Protein AF-A0A538E406-F1 (afdb_monomer)

Secondary structure (DSSP, 8-state):
--HHHHHHHHHHHHHHHHHHHHHHHHHHHHHTS-HHHHHHHHHHHHHHHH-TTS-HHHHHHHHHHHHTT-HHHHHHHHTSHHHHHHHHHHH-

Sequence (92 aa):
MSFLEAWRRRESVRQAAEWGEERTAARRAVEDVPSAVRSDVARVIETLLDGPDADVQSALDELWRLLEPYPELSERFFRLRVVDDAVEFLKS

Foldseek 3Di:
DDPVVVVVVVVVVVVVVVLVVLVVLLLVLLVPDDPVCSVVSVVLSVQLSVPDVHPLVVSLVSNCVSCVVPVVSVVVNCPRPSSVNSVVVVVD

Structure (mmCIF, N/CA/C/O backbone):
data_AF-A0A538E406-F1
#
_entry.id   AF-A0A538E406-F1
#
loop_
_atom_site.group_PDB
_atom_site.id
_atom_site.type_symbol
_atom_site.label_atom_id
_atom_site.label_alt_id
_atom_site.label_comp_id
_atom_site.label_asym_id
_atom_site.label_entity_id
_atom_site.label_seq_id
_atom_site.pdbx_PDB_ins_code
_atom_site.Cartn_x
_atom_site.Cartn_y
_atom_site.Cartn_z
_atom_site.occupancy
_atom_site.B_iso_or_equiv
_atom_site.auth_seq_id
_atom_site.auth_comp_id
_atom_site.auth_asym_id
_atom_site.auth_atom_id
_atom_site.pdbx_PDB_model_num
ATOM 1 N N . MET A 1 1 ? 29.199 -7.991 -28.984 1.00 60.25 1 MET A N 1
ATOM 2 C CA . MET A 1 1 ? 28.495 -7.238 -27.926 1.00 60.25 1 MET A CA 1
ATOM 3 C C . MET A 1 1 ? 29.306 -6.002 -27.613 1.00 60.25 1 MET A C 1
ATOM 5 O O . MET A 1 1 ? 30.470 -6.129 -27.252 1.00 60.25 1 MET A O 1
ATOM 9 N N . SER A 1 2 ? 28.723 -4.829 -27.826 1.00 83.06 2 SER A N 1
ATOM 10 C CA . SER A 1 2 ? 29.338 -3.544 -27.500 1.00 83.06 2 SER A CA 1
ATOM 11 C C . SER A 1 2 ? 29.272 -3.266 -25.993 1.00 83.06 2 SER A C 1
ATOM 13 O O . SER A 1 2 ? 28.407 -3.781 -25.281 1.00 83.06 2 SER A O 1
ATOM 15 N N . PHE A 1 3 ? 30.178 -2.419 -25.502 1.00 75.94 3 PHE A N 1
ATOM 16 C CA . PHE A 1 3 ? 30.206 -1.971 -24.105 1.00 75.94 3 PHE A CA 1
ATOM 17 C C . PHE A 1 3 ? 28.864 -1.358 -23.656 1.00 75.94 3 PHE A C 1
ATOM 19 O O . PHE A 1 3 ? 28.391 -1.643 -22.559 1.00 75.94 3 PHE A O 1
ATOM 26 N N . LEU A 1 4 ? 28.203 -0.592 -24.534 1.00 74.50 4 LEU A N 1
ATOM 27 C CA . LEU A 1 4 ? 26.915 0.054 -24.251 1.00 74.50 4 LEU A CA 1
ATOM 28 C C . LEU A 1 4 ? 25.750 -0.939 -24.117 1.00 74.50 4 LEU A C 1
ATOM 30 O O . LEU A 1 4 ? 24.842 -0.702 -23.322 1.00 74.50 4 LEU A O 1
ATOM 34 N N . GLU A 1 5 ? 25.759 -2.043 -24.869 1.00 74.44 5 GLU A N 1
ATOM 35 C CA . GLU A 1 5 ? 24.756 -3.114 -24.742 1.00 74.44 5 GLU A CA 1
ATOM 36 C C . GLU A 1 5 ? 24.952 -3.910 -23.448 1.00 74.44 5 GLU A C 1
ATOM 38 O O . GLU A 1 5 ? 23.986 -4.208 -22.747 1.00 74.44 5 GLU A O 1
ATOM 43 N N . ALA A 1 6 ? 26.205 -4.215 -23.094 1.00 74.44 6 ALA A N 1
ATOM 44 C CA . ALA A 1 6 ? 26.531 -4.901 -21.846 1.00 74.44 6 ALA A CA 1
ATOM 45 C C . ALA A 1 6 ? 26.189 -4.047 -20.611 1.00 74.44 6 ALA A C 1
ATOM 47 O O . ALA A 1 6 ? 25.678 -4.576 -19.622 1.00 74.44 6 ALA A O 1
ATOM 48 N N . TRP A 1 7 ? 26.427 -2.733 -20.683 1.00 71.81 7 TRP A N 1
ATOM 49 C CA . TRP A 1 7 ? 26.072 -1.780 -19.631 1.00 71.81 7 TRP A CA 1
ATOM 50 C C . TRP A 1 7 ? 24.551 -1.645 -19.471 1.00 71.81 7 TRP A C 1
ATOM 52 O O . TRP A 1 7 ? 24.048 -1.856 -18.371 1.00 71.81 7 TRP A O 1
ATOM 62 N N . ARG A 1 8 ? 23.797 -1.430 -20.563 1.00 67.88 8 ARG A N 1
ATOM 63 C CA . ARG A 1 8 ? 22.319 -1.374 -20.518 1.00 67.88 8 ARG A CA 1
ATOM 64 C C . ARG A 1 8 ? 21.694 -2.659 -19.982 1.00 67.88 8 ARG A C 1
ATOM 66 O O . ARG A 1 8 ? 20.749 -2.605 -19.203 1.00 67.88 8 ARG A O 1
ATOM 73 N N . ARG A 1 9 ? 22.234 -3.820 -20.363 1.00 71.81 9 ARG A N 1
ATOM 74 C CA . ARG A 1 9 ? 21.764 -5.113 -19.852 1.00 71.81 9 ARG A CA 1
ATOM 75 C C . ARG A 1 9 ? 22.017 -5.261 -18.352 1.00 71.81 9 ARG A C 1
ATOM 77 O O . ARG A 1 9 ? 21.141 -5.749 -17.649 1.00 71.81 9 ARG A O 1
ATOM 84 N N . ARG A 1 10 ? 23.190 -4.851 -17.857 1.00 61.12 10 ARG A N 1
ATOM 85 C CA . ARG A 1 10 ? 23.491 -4.861 -16.415 1.00 61.12 10 ARG A CA 1
ATOM 86 C C . ARG A 1 10 ? 22.581 -3.919 -15.636 1.00 61.12 10 ARG A C 1
ATOM 88 O O . ARG A 1 10 ? 22.086 -4.318 -14.591 1.00 61.12 10 ARG A O 1
ATOM 95 N N . GLU A 1 11 ? 22.341 -2.724 -16.163 1.00 65.69 11 GLU A N 1
ATOM 96 C CA . GLU A 1 11 ? 21.465 -1.740 -15.530 1.00 65.69 11 GLU A CA 1
ATOM 97 C C . GLU A 1 11 ? 20.019 -2.246 -15.446 1.00 65.69 11 GLU A C 1
ATOM 99 O O . GLU A 1 11 ? 19.417 -2.216 -14.381 1.00 65.69 11 GLU A O 1
ATOM 104 N N . SER A 1 12 ? 19.496 -2.827 -16.530 1.00 61.56 12 SER A N 1
ATOM 105 C CA . SER A 1 12 ? 18.159 -3.433 -16.546 1.00 61.56 12 SER A CA 1
ATOM 106 C C . SER A 1 12 ? 18.028 -4.609 -15.570 1.00 61.56 12 SER A C 1
ATOM 108 O O . SER A 1 12 ? 17.016 -4.724 -14.885 1.00 61.56 12 SER A O 1
ATOM 110 N N . VAL A 1 13 ? 19.054 -5.461 -15.458 1.00 70.00 13 VAL A N 1
ATOM 111 C CA . VAL A 1 13 ? 19.071 -6.558 -14.474 1.00 70.00 13 VAL A CA 1
ATOM 112 C C . VAL A 1 13 ? 19.109 -6.016 -13.046 1.00 70.00 13 VAL A C 1
ATOM 114 O O . VAL A 1 13 ? 18.425 -6.559 -12.183 1.00 70.00 13 VAL A O 1
ATOM 117 N N . ARG A 1 14 ? 19.874 -4.948 -12.794 1.00 62.12 14 ARG A N 1
ATOM 118 C CA . ARG A 1 14 ? 19.937 -4.305 -11.479 1.00 62.12 14 ARG A CA 1
ATOM 119 C C . ARG A 1 14 ? 18.588 -3.703 -11.094 1.00 62.12 14 ARG A C 1
ATOM 121 O O . ARG A 1 14 ? 18.097 -4.009 -10.019 1.00 62.12 14 ARG A O 1
ATOM 128 N N . GLN A 1 15 ? 17.961 -2.942 -11.988 1.00 66.50 15 GLN A N 1
ATOM 129 C CA . GLN A 1 15 ? 16.638 -2.363 -11.741 1.00 66.50 15 GLN A CA 1
ATOM 130 C C . GLN A 1 15 ? 15.574 -3.441 -11.512 1.00 66.50 15 GLN A C 1
ATOM 132 O O . GLN A 1 15 ? 14.765 -3.322 -10.600 1.00 66.50 15 GLN A O 1
ATOM 137 N N . ALA A 1 16 ? 15.603 -4.536 -12.278 1.00 67.69 16 ALA A N 1
ATOM 138 C CA . ALA A 1 16 ? 14.692 -5.657 -12.059 1.00 67.69 16 ALA A CA 1
ATOM 139 C C . ALA A 1 16 ? 14.926 -6.360 -10.707 1.00 67.69 16 ALA A C 1
ATOM 141 O O . ALA A 1 16 ? 13.969 -6.812 -10.081 1.00 67.69 16 ALA A O 1
ATOM 142 N N . ALA A 1 17 ? 16.181 -6.460 -10.256 1.00 70.44 17 ALA A N 1
ATOM 143 C CA . ALA A 1 17 ? 16.520 -7.020 -8.950 1.00 70.44 17 ALA A CA 1
ATOM 144 C C . ALA A 1 17 ? 16.066 -6.102 -7.804 1.00 70.44 17 ALA A C 1
ATOM 146 O O . ALA A 1 17 ? 15.405 -6.578 -6.885 1.00 70.44 17 ALA A O 1
ATOM 147 N N . GLU A 1 18 ? 16.340 -4.799 -7.901 1.00 74.38 18 GLU A N 1
ATOM 148 C CA . GLU A 1 18 ? 15.884 -3.783 -6.940 1.00 74.38 18 GLU A CA 1
ATOM 149 C C . GLU A 1 18 ? 14.351 -3.783 -6.827 1.00 74.38 18 GLU A C 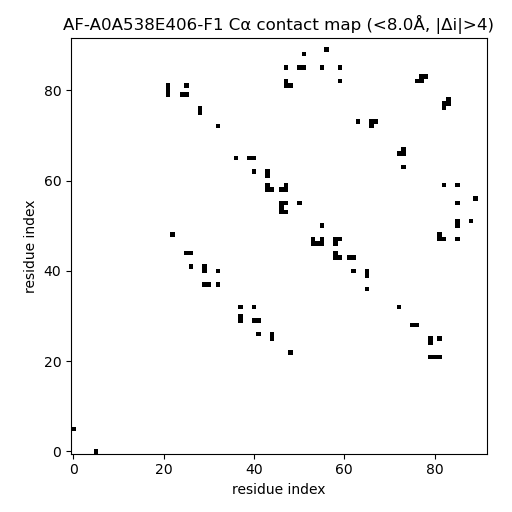1
ATOM 151 O O . GLU A 1 18 ? 13.804 -3.832 -5.726 1.00 74.38 18 GLU A O 1
ATOM 156 N N . TRP A 1 19 ? 13.654 -3.862 -7.962 1.00 74.38 19 TRP A N 1
ATOM 157 C CA . TRP A 1 19 ? 12.197 -3.987 -8.008 1.00 74.38 19 TRP A CA 1
ATOM 158 C C . TRP A 1 19 ? 11.680 -5.293 -7.377 1.00 74.38 19 TRP A C 1
ATOM 160 O O . TRP A 1 19 ? 10.629 -5.331 -6.735 1.00 74.38 19 TRP A O 1
ATOM 170 N N . GLY A 1 20 ? 12.421 -6.394 -7.532 1.00 80.38 20 GLY A N 1
ATOM 171 C CA . GLY A 1 20 ? 12.101 -7.675 -6.901 1.00 80.38 20 GLY A CA 1
ATOM 172 C C . GLY A 1 20 ? 12.258 -7.652 -5.376 1.00 80.38 20 GLY A C 1
ATOM 173 O O . GLY A 1 20 ? 11.420 -8.206 -4.654 1.00 80.38 20 GLY A O 1
ATOM 174 N N . GLU A 1 21 ? 13.306 -6.999 -4.875 1.00 83.62 21 GLU A N 1
ATOM 175 C CA . GLU A 1 21 ? 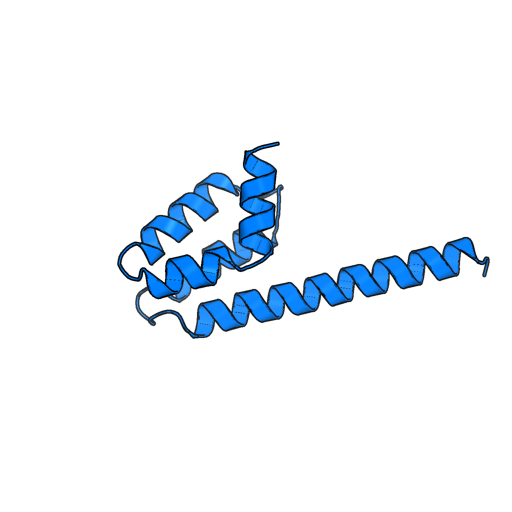13.537 -6.805 -3.440 1.00 83.62 21 GLU A CA 1
ATOM 176 C C . GLU A 1 21 ? 12.439 -5.942 -2.814 1.00 83.62 21 GLU A C 1
ATOM 178 O O . GLU A 1 21 ? 11.898 -6.292 -1.763 1.00 83.62 21 GLU A O 1
ATOM 183 N N . GLU A 1 22 ? 12.037 -4.878 -3.503 1.00 81.88 22 GLU A N 1
ATOM 184 C CA . GLU A 1 22 ? 10.956 -3.993 -3.082 1.00 81.88 22 GLU A CA 1
ATOM 185 C C . GLU A 1 22 ? 9.604 -4.709 -3.002 1.00 81.88 22 GLU A C 1
ATOM 187 O O . GLU A 1 22 ? 8.940 -4.670 -1.961 1.00 81.88 22 GLU A O 1
ATOM 192 N N . ARG A 1 23 ? 9.228 -5.460 -4.047 1.00 85.19 23 ARG A N 1
ATOM 193 C CA . ARG A 1 23 ? 8.021 -6.305 -4.025 1.00 85.19 23 ARG A CA 1
ATOM 194 C C . ARG A 1 23 ? 8.032 -7.282 -2.856 1.00 85.19 23 ARG A C 1
ATOM 196 O O . ARG A 1 23 ? 7.002 -7.517 -2.224 1.00 85.19 23 ARG A O 1
ATOM 203 N N . THR A 1 24 ? 9.196 -7.848 -2.550 1.00 88.00 24 THR A N 1
ATOM 204 C CA . THR A 1 24 ? 9.357 -8.767 -1.418 1.00 88.00 24 THR A CA 1
ATOM 205 C C . THR A 1 24 ? 9.181 -8.042 -0.083 1.00 88.00 24 THR A C 1
ATOM 207 O O . THR A 1 24 ? 8.502 -8.559 0.805 1.00 88.00 24 THR A O 1
ATOM 210 N N . ALA A 1 25 ? 9.751 -6.845 0.071 1.00 88.00 25 ALA A N 1
ATOM 211 C CA . ALA A 1 25 ? 9.617 -6.035 1.279 1.00 88.00 25 ALA A CA 1
ATOM 212 C C . ALA A 1 25 ? 8.164 -5.604 1.526 1.00 88.00 25 ALA A C 1
ATOM 214 O O . ALA A 1 25 ? 7.667 -5.750 2.645 1.00 88.00 25 ALA A O 1
ATOM 215 N N . ALA A 1 26 ? 7.464 -5.157 0.481 1.00 88.06 26 ALA A N 1
ATOM 216 C CA . ALA A 1 26 ? 6.060 -4.769 0.561 1.00 88.06 26 ALA A CA 1
ATOM 217 C C . ALA A 1 26 ? 5.166 -5.960 0.949 1.00 88.06 26 ALA A C 1
ATOM 219 O O . ALA A 1 26 ? 4.355 -5.858 1.867 1.00 88.06 26 ALA A O 1
ATOM 220 N N . ARG A 1 27 ? 5.382 -7.135 0.344 1.00 88.56 27 ARG A N 1
ATOM 221 C CA . ARG A 1 27 ? 4.649 -8.364 0.699 1.00 88.56 27 ARG A CA 1
ATOM 222 C C . ARG A 1 27 ? 4.899 -8.810 2.138 1.00 88.56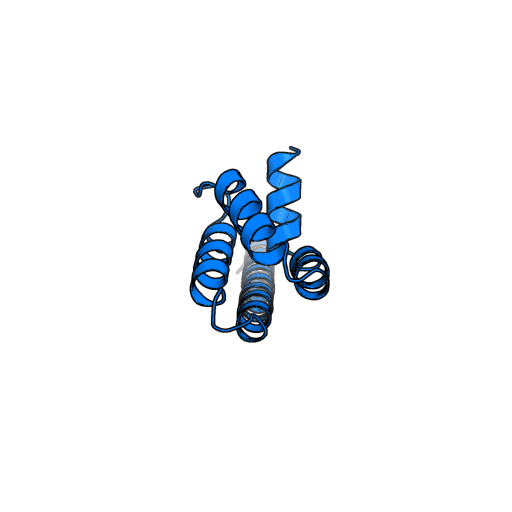 27 ARG A C 1
ATOM 224 O O . ARG A 1 27 ? 3.954 -9.163 2.833 1.00 88.56 27 ARG A O 1
ATOM 231 N N . ARG A 1 28 ? 6.139 -8.725 2.625 1.00 90.44 28 ARG A N 1
ATOM 232 C CA . ARG A 1 28 ? 6.450 -8.999 4.040 1.00 90.44 28 ARG A CA 1
ATOM 233 C C . ARG A 1 28 ? 5.762 -8.018 4.985 1.00 90.44 28 ARG A C 1
ATOM 235 O O . ARG A 1 28 ? 5.310 -8.420 6.047 1.00 90.44 28 ARG A O 1
ATOM 242 N N . ALA A 1 29 ? 5.664 -6.742 4.612 1.00 90.12 29 ALA A N 1
ATOM 243 C CA . ALA A 1 29 ? 4.945 -5.761 5.421 1.00 90.12 29 ALA A CA 1
ATOM 244 C C . ALA A 1 29 ? 3.451 -6.105 5.542 1.00 90.12 29 ALA A C 1
ATOM 246 O O . ALA A 1 29 ? 2.892 -5.961 6.624 1.00 90.12 29 ALA A O 1
ATOM 247 N N . VAL A 1 30 ? 2.833 -6.625 4.475 1.00 92.56 30 VAL A N 1
ATOM 248 C CA . VAL A 1 30 ? 1.442 -7.113 4.476 1.00 92.56 30 VAL A CA 1
ATOM 249 C C . VAL A 1 30 ? 1.252 -8.314 5.410 1.00 92.56 30 VAL A C 1
ATOM 251 O O . VAL A 1 30 ? 0.230 -8.407 6.087 1.00 92.56 30 VAL A O 1
ATOM 254 N N . GLU A 1 31 ? 2.210 -9.240 5.484 1.00 91.75 31 GLU A N 1
ATOM 255 C CA . GLU A 1 31 ? 2.102 -10.421 6.360 1.00 91.75 31 GLU A CA 1
ATOM 256 C C . GLU A 1 31 ? 1.993 -10.054 7.849 1.00 91.75 31 GLU A C 1
ATOM 258 O O . GLU A 1 31 ? 1.282 -10.731 8.599 1.00 91.75 31 GLU A O 1
ATOM 263 N N . ASP A 1 32 ? 2.620 -8.945 8.249 1.00 89.25 32 ASP A N 1
ATOM 264 C CA . ASP A 1 32 ? 2.598 -8.422 9.619 1.00 89.25 32 ASP A CA 1
ATOM 265 C C . ASP A 1 32 ? 1.302 -7.657 9.958 1.00 89.25 32 ASP A C 1
ATOM 267 O O . ASP A 1 32 ? 1.068 -7.298 11.114 1.00 89.25 32 ASP A O 1
ATOM 271 N N . VAL A 1 33 ? 0.426 -7.431 8.974 1.00 92.06 33 VAL A N 1
ATOM 272 C CA . VAL A 1 33 ? -0.863 -6.760 9.166 1.00 92.06 33 VAL A CA 1
ATOM 273 C C . VAL A 1 33 ? -1.876 -7.717 9.820 1.00 92.06 33 VAL A C 1
ATOM 275 O O . VAL A 1 33 ? -1.944 -8.906 9.454 1.00 92.06 33 VAL A O 1
ATOM 278 N N . PRO A 1 34 ? -2.712 -7.223 10.760 1.00 92.75 34 PRO A N 1
ATOM 279 C CA . PRO A 1 34 ? -3.824 -7.969 11.335 1.00 92.75 34 PRO A CA 1
ATOM 280 C C . PRO A 1 34 ? -4.696 -8.625 10.266 1.00 92.75 34 PRO A C 1
ATOM 282 O O . PRO A 1 34 ? -5.065 -7.999 9.273 1.00 92.75 34 PRO A O 1
ATOM 285 N N . SER A 1 35 ? -5.083 -9.881 10.492 1.00 92.56 35 SER A N 1
ATOM 286 C CA . SER A 1 35 ? -5.862 -10.667 9.525 1.00 92.56 35 SER A CA 1
ATOM 287 C C . SER A 1 35 ? -7.167 -9.992 9.089 1.00 92.56 35 SER A C 1
ATOM 289 O O . SER A 1 35 ? -7.604 -10.219 7.966 1.00 92.56 35 SER A O 1
ATOM 291 N N . ALA A 1 36 ? -7.752 -9.148 9.945 1.00 92.12 36 ALA A N 1
ATOM 292 C CA . ALA A 1 36 ? -8.980 -8.407 9.670 1.00 92.12 36 ALA A CA 1
ATOM 293 C C . ALA A 1 36 ? -8.864 -7.430 8.488 1.00 92.12 36 ALA A C 1
ATOM 295 O O . ALA A 1 36 ? -9.847 -7.243 7.783 1.00 92.12 36 ALA A O 1
ATOM 296 N N . VAL A 1 37 ? -7.687 -6.832 8.269 1.00 93.38 37 VAL A N 1
ATOM 297 C CA . VAL A 1 37 ? -7.453 -5.845 7.192 1.00 93.38 37 VAL A CA 1
ATOM 298 C C . VAL A 1 37 ? -6.365 -6.283 6.209 1.00 93.38 37 VAL A C 1
ATOM 300 O O . VAL A 1 37 ? -6.133 -5.625 5.200 1.00 93.38 37 VAL A O 1
ATOM 303 N N . ARG A 1 38 ? -5.707 -7.423 6.460 1.00 94.19 38 ARG A N 1
ATOM 304 C CA . ARG A 1 38 ? -4.596 -7.939 5.648 1.00 94.19 38 ARG A CA 1
ATOM 305 C C . ARG A 1 38 ? -4.939 -8.071 4.169 1.00 94.19 38 ARG A C 1
ATOM 307 O O . ARG A 1 38 ? -4.133 -7.670 3.340 1.00 94.19 38 ARG A O 1
ATOM 314 N N . SER A 1 39 ? -6.091 -8.651 3.837 1.00 93.81 39 SER A N 1
ATOM 315 C CA . SER A 1 39 ? -6.489 -8.868 2.439 1.00 93.81 39 SER A CA 1
ATOM 316 C C . SER A 1 39 ? -6.675 -7.550 1.689 1.00 93.81 39 SER A C 1
ATOM 318 O O . SER A 1 39 ? -6.240 -7.429 0.545 1.00 93.81 39 SER A O 1
ATOM 320 N N . ASP A 1 40 ? -7.268 -6.554 2.347 1.00 94.81 40 ASP A N 1
ATOM 321 C CA . ASP A 1 40 ? -7.492 -5.236 1.756 1.00 94.81 40 ASP A CA 1
ATOM 322 C C . ASP A 1 40 ? -6.170 -4.486 1.585 1.00 94.81 40 ASP A C 1
ATOM 324 O O . ASP A 1 40 ? -5.887 -3.971 0.505 1.00 94.81 40 ASP A O 1
ATOM 328 N N . VAL A 1 41 ? -5.302 -4.522 2.602 1.00 94.00 41 VAL A N 1
ATOM 329 C CA . VAL A 1 41 ? -3.956 -3.939 2.517 1.00 94.00 41 VAL A CA 1
ATOM 330 C C . VAL A 1 41 ? -3.118 -4.632 1.434 1.00 94.00 41 VAL A C 1
ATOM 332 O O . VAL A 1 41 ? -2.404 -3.958 0.697 1.00 94.00 41 VAL A O 1
ATOM 335 N 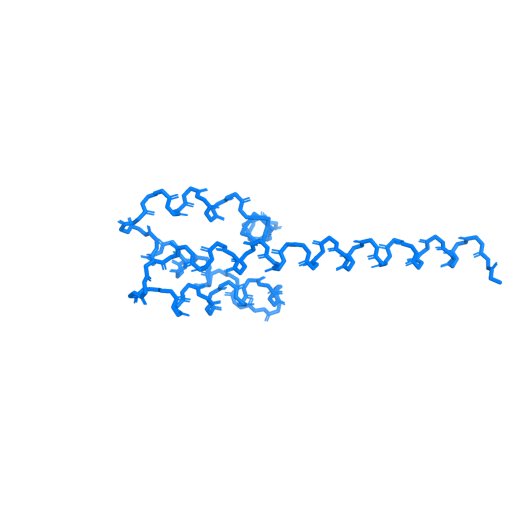N . ALA A 1 42 ? -3.232 -5.954 1.273 1.00 94.25 42 ALA A N 1
ATOM 336 C CA . ALA A 1 42 ? -2.547 -6.687 0.208 1.00 94.25 42 ALA A CA 1
ATOM 337 C C . ALA A 1 42 ? -2.970 -6.195 -1.181 1.00 94.25 42 ALA A C 1
ATOM 339 O O . ALA A 1 42 ? -2.112 -5.920 -2.016 1.00 94.25 42 ALA A O 1
ATOM 340 N N . ARG A 1 43 ? -4.282 -6.046 -1.407 1.00 93.81 43 ARG A N 1
ATOM 341 C CA . ARG A 1 43 ? -4.828 -5.533 -2.670 1.00 93.81 43 ARG A CA 1
ATOM 342 C C . ARG A 1 43 ? -4.310 -4.130 -2.965 1.00 93.81 43 ARG A C 1
ATOM 344 O O . ARG A 1 43 ? -3.874 -3.875 -4.078 1.00 93.81 43 ARG A O 1
ATOM 351 N N . VAL A 1 44 ? -4.338 -3.245 -1.972 1.00 93.81 44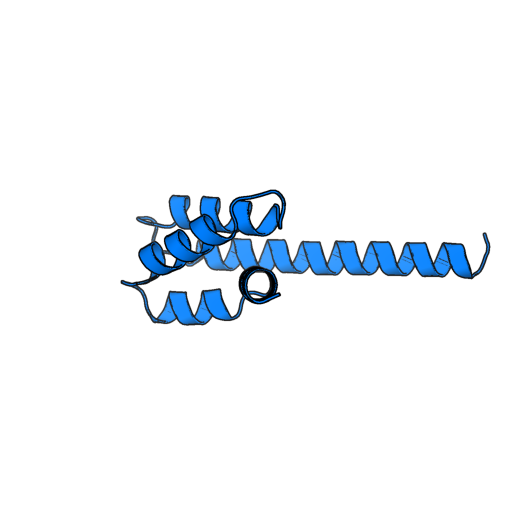 VAL A N 1
ATOM 352 C CA . VAL A 1 44 ? -3.851 -1.868 -2.112 1.00 93.81 44 VAL A CA 1
ATOM 353 C C . VAL A 1 44 ? -2.366 -1.836 -2.474 1.00 93.81 44 VAL A C 1
ATOM 355 O O . VAL A 1 44 ? -1.980 -1.133 -3.402 1.00 93.81 44 VAL A O 1
ATOM 358 N N . ILE A 1 45 ? -1.537 -2.637 -1.802 1.00 92.44 45 ILE A N 1
ATOM 359 C CA . ILE A 1 45 ? -0.111 -2.744 -2.125 1.00 92.44 45 ILE A CA 1
ATOM 360 C C . ILE A 1 45 ? 0.118 -3.284 -3.537 1.00 92.44 45 ILE A C 1
ATOM 362 O O . ILE A 1 45 ? 1.006 -2.787 -4.223 1.00 92.44 45 ILE A O 1
ATOM 366 N N . GLU A 1 46 ? -0.662 -4.264 -3.999 1.00 90.69 46 GLU A N 1
ATOM 367 C CA . GLU A 1 46 ? -0.546 -4.730 -5.386 1.00 90.69 46 GLU A CA 1
ATOM 368 C C . GLU A 1 46 ? -0.925 -3.629 -6.387 1.00 90.69 46 GLU A C 1
ATOM 370 O O . GLU A 1 46 ? -0.185 -3.435 -7.346 1.00 90.69 46 GLU A O 1
ATOM 375 N N . THR A 1 47 ? -1.963 -2.830 -6.114 1.00 88.81 47 THR A N 1
ATOM 376 C CA . THR A 1 47 ? -2.308 -1.654 -6.934 1.00 88.81 47 THR A CA 1
ATOM 377 C C . THR A 1 47 ? -1.160 -0.644 -7.007 1.00 88.81 47 THR A C 1
ATOM 379 O O . THR A 1 47 ? -0.842 -0.155 -8.086 1.00 88.81 47 THR A O 1
ATOM 382 N N . LEU A 1 48 ? -0.504 -0.340 -5.880 1.00 87.50 48 LEU A N 1
ATOM 383 C CA . LEU A 1 48 ? 0.641 0.580 -5.870 1.00 87.50 48 LEU A CA 1
ATOM 384 C C . LEU A 1 48 ? 1.849 0.003 -6.629 1.00 87.50 48 LEU A C 1
ATOM 386 O O . LEU A 1 48 ? 2.575 0.741 -7.289 1.00 87.50 48 LEU A O 1
ATOM 390 N N . LEU A 1 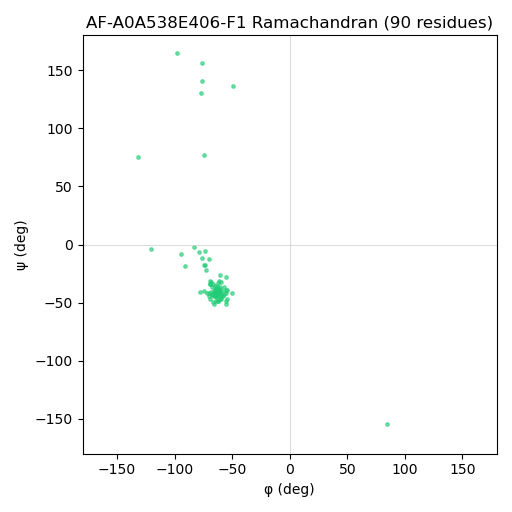49 ? 2.042 -1.318 -6.579 1.00 86.38 49 LEU A N 1
ATOM 391 C CA . LEU A 1 49 ? 3.082 -2.021 -7.336 1.00 86.38 49 LEU A CA 1
ATOM 392 C C . LEU A 1 49 ? 2.786 -2.119 -8.840 1.00 86.38 49 LEU A C 1
ATOM 394 O O . LEU A 1 49 ? 3.718 -2.335 -9.613 1.00 86.38 49 LEU A O 1
ATOM 398 N N . ASP A 1 50 ? 1.530 -1.999 -9.265 1.00 84.81 50 ASP A N 1
ATOM 399 C CA . ASP A 1 50 ? 1.178 -1.895 -10.687 1.00 84.81 50 ASP A CA 1
ATOM 400 C C . ASP A 1 50 ? 1.522 -0.506 -11.257 1.00 84.81 50 ASP A C 1
ATOM 402 O O . ASP A 1 50 ? 1.718 -0.360 -12.465 1.00 84.81 50 ASP A O 1
ATOM 406 N N . GLY A 1 51 ? 1.724 0.485 -10.383 1.00 74.06 51 GLY A N 1
ATOM 407 C CA . GLY A 1 51 ? 2.316 1.774 -10.720 1.00 74.06 51 GLY A CA 1
ATOM 408 C C . GLY A 1 51 ? 1.315 2.793 -11.287 1.00 74.06 51 GLY A C 1
ATOM 409 O O . GLY A 1 51 ? 0.125 2.737 -10.976 1.00 74.06 51 GLY A O 1
ATOM 410 N N . PRO A 1 52 ? 1.777 3.765 -12.096 1.00 70.31 52 PRO A N 1
ATOM 411 C CA . PRO A 1 52 ? 1.011 4.966 -12.455 1.00 70.31 52 PRO A CA 1
ATOM 412 C C . PRO A 1 52 ? -0.185 4.718 -13.388 1.00 70.31 52 PRO A C 1
ATOM 414 O O . PRO A 1 52 ? -1.012 5.609 -13.559 1.00 70.31 52 PRO A O 1
ATOM 417 N N . ASP A 1 53 ? -0.288 3.529 -13.988 1.00 73.00 53 ASP A N 1
ATOM 418 C CA . ASP A 1 53 ? -1.452 3.130 -14.790 1.00 73.00 53 ASP A CA 1
ATOM 419 C C . ASP A 1 53 ? -2.668 2.756 -13.914 1.00 73.00 53 ASP A C 1
ATOM 421 O O . ASP A 1 53 ? -3.783 2.610 -14.421 1.00 73.00 53 ASP A O 1
ATOM 425 N N . ALA A 1 54 ? -2.466 2.603 -12.601 1.00 77.44 54 ALA A N 1
ATOM 426 C CA . ALA A 1 54 ? -3.508 2.337 -11.619 1.00 77.44 54 ALA A CA 1
ATOM 427 C C . ALA A 1 54 ? -3.961 3.616 -10.886 1.00 77.44 54 ALA A C 1
ATOM 429 O O . ALA A 1 54 ? -3.287 4.645 -10.906 1.00 77.44 54 ALA A O 1
ATOM 430 N N . ASP A 1 55 ? -5.110 3.562 -10.201 1.00 86.50 55 ASP A N 1
ATOM 431 C CA . ASP A 1 55 ? -5.608 4.674 -9.376 1.00 86.50 55 ASP A CA 1
ATOM 432 C C . ASP A 1 55 ? -4.812 4.785 -8.057 1.00 86.50 55 ASP A C 1
ATOM 434 O O . ASP A 1 55 ? -5.242 4.337 -6.989 1.00 86.50 55 ASP A O 1
ATOM 438 N N . VAL A 1 56 ? -3.601 5.345 -8.166 1.00 86.56 56 VAL A N 1
ATOM 439 C CA . VAL A 1 56 ? -2.620 5.491 -7.078 1.00 86.56 56 VAL A CA 1
ATOM 440 C C . VAL A 1 56 ? -3.167 6.333 -5.925 1.00 86.56 56 VAL A C 1
ATOM 442 O O . VAL A 1 56 ? -2.923 6.011 -4.761 1.00 86.56 56 VAL A O 1
ATOM 445 N N . GLN A 1 57 ? -3.931 7.388 -6.224 1.00 88.94 57 GLN A N 1
ATOM 446 C CA . GLN A 1 57 ? -4.500 8.257 -5.195 1.00 88.94 57 GLN A CA 1
ATOM 447 C C . GLN A 1 57 ? -5.529 7.510 -4.349 1.00 88.94 57 GLN A C 1
ATOM 449 O O . GLN A 1 57 ? -5.389 7.465 -3.126 1.00 88.94 57 GLN A O 1
ATOM 454 N N . SER A 1 58 ? -6.501 6.852 -4.988 1.00 90.94 58 SER A N 1
ATOM 455 C CA . SER A 1 58 ? -7.493 6.052 -4.264 1.00 90.94 58 SER A CA 1
ATOM 456 C C . SER A 1 58 ? -6.841 4.921 -3.463 1.00 90.94 58 SER A C 1
ATOM 458 O O . SER A 1 58 ? -7.277 4.625 -2.352 1.00 90.94 58 SER A O 1
ATOM 460 N N . ALA A 1 59 ? -5.779 4.303 -3.992 1.00 91.94 59 ALA A N 1
ATOM 461 C CA . ALA A 1 59 ? -5.035 3.261 -3.289 1.00 91.94 59 ALA A CA 1
ATOM 462 C C . ALA A 1 59 ? -4.327 3.793 -2.030 1.00 91.94 59 ALA A C 1
ATOM 464 O O . ALA A 1 59 ? -4.414 3.165 -0.976 1.00 91.94 59 ALA A O 1
ATOM 465 N N . LEU A 1 60 ? -3.668 4.955 -2.098 1.00 91.69 60 LEU A N 1
ATOM 466 C CA . LEU A 1 60 ? -3.027 5.574 -0.932 1.00 91.69 60 LEU A CA 1
ATOM 467 C C . LEU A 1 60 ? -4.045 6.009 0.128 1.00 91.69 60 LEU A C 1
ATOM 469 O O . LEU A 1 60 ? -3.848 5.733 1.312 1.00 91.69 60 LEU A O 1
ATOM 473 N N . ASP A 1 61 ? -5.148 6.634 -0.280 1.00 94.31 61 ASP A N 1
ATOM 474 C CA . ASP A 1 61 ? -6.209 7.043 0.645 1.00 94.31 61 ASP A CA 1
ATOM 475 C C . ASP A 1 61 ? -6.825 5.827 1.352 1.00 94.31 61 ASP A C 1
ATOM 477 O O . ASP A 1 61 ? -7.060 5.833 2.567 1.00 94.31 61 ASP A O 1
ATOM 481 N N . GLU A 1 62 ? -7.043 4.743 0.604 1.00 95.12 62 GLU A N 1
ATOM 482 C CA . GLU A 1 62 ? -7.525 3.490 1.164 1.00 95.12 62 GLU A CA 1
ATOM 483 C C . GLU A 1 62 ? -6.509 2.862 2.129 1.00 95.12 62 GLU A C 1
ATOM 485 O O . GLU A 1 62 ? -6.909 2.415 3.209 1.00 95.12 62 GLU A O 1
ATOM 490 N N . LEU A 1 63 ? -5.213 2.876 1.792 1.00 93.75 63 LEU A N 1
ATOM 491 C CA . LEU A 1 63 ? -4.146 2.391 2.671 1.00 93.75 63 LEU A CA 1
ATOM 492 C C . LEU A 1 63 ? -4.192 3.098 4.026 1.00 93.75 63 LEU A C 1
ATOM 494 O O . LEU A 1 63 ? -4.222 2.443 5.068 1.00 93.75 63 LEU A O 1
ATOM 498 N N . TRP A 1 64 ? -4.236 4.431 4.024 1.00 94.38 64 TRP A N 1
ATOM 499 C CA . TRP A 1 64 ? -4.207 5.214 5.259 1.00 94.38 64 TRP A CA 1
ATOM 500 C C . TRP A 1 64 ? -5.458 5.033 6.102 1.00 94.38 64 TRP A C 1
ATOM 502 O O . TRP A 1 64 ? -5.356 4.916 7.320 1.00 94.38 64 TRP A O 1
ATOM 512 N N . ARG A 1 65 ? -6.626 4.890 5.473 1.00 95.31 65 ARG A N 1
ATOM 513 C CA . ARG A 1 65 ? -7.865 4.558 6.185 1.00 95.31 65 ARG A CA 1
ATOM 514 C C . ARG A 1 65 ? -7.804 3.176 6.846 1.00 95.31 65 ARG A C 1
ATOM 516 O O . ARG A 1 65 ? -8.300 3.009 7.956 1.00 95.31 65 ARG A O 1
ATOM 523 N N . LEU A 1 66 ? -7.217 2.178 6.182 1.00 94.19 66 LEU A N 1
ATOM 524 C CA . LEU A 1 66 ? -7.070 0.825 6.739 1.00 94.19 66 LEU A CA 1
ATOM 525 C C . LEU A 1 66 ? -6.066 0.777 7.899 1.00 94.19 66 LEU A C 1
ATOM 527 O O . LEU A 1 66 ? -6.222 -0.038 8.812 1.00 94.19 66 LEU A O 1
ATOM 531 N N . LEU A 1 67 ? -5.045 1.636 7.865 1.00 93.69 67 LEU A N 1
ATOM 532 C CA . LEU A 1 67 ? -3.984 1.695 8.870 1.00 93.69 67 LEU A CA 1
ATOM 533 C C . LEU A 1 67 ? -4.234 2.722 9.988 1.00 93.69 67 LEU A C 1
ATOM 535 O O . LEU A 1 67 ? -3.505 2.698 10.977 1.00 93.69 67 LEU A O 1
ATOM 539 N N . GLU A 1 68 ? -5.263 3.570 9.890 1.00 93.50 68 GLU A N 1
ATOM 540 C CA . GLU A 1 68 ? -5.645 4.557 10.918 1.00 93.50 68 GLU A CA 1
ATOM 541 C C .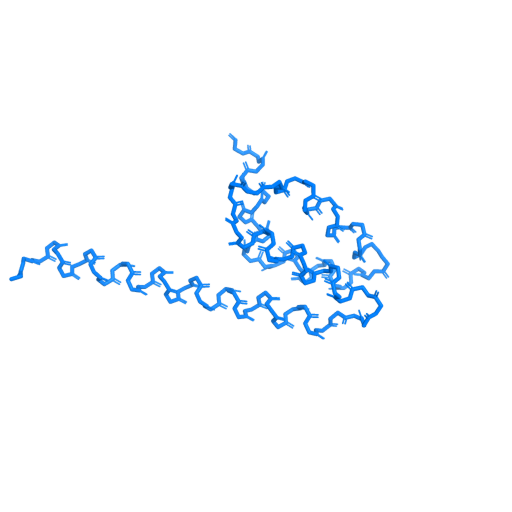 GLU A 1 68 ? -5.763 3.952 12.337 1.00 93.50 68 GLU A C 1
ATOM 543 O O . GLU A 1 68 ? -5.237 4.550 13.280 1.00 93.50 68 GLU A O 1
ATOM 548 N N . PRO A 1 69 ? -6.346 2.748 12.534 1.00 93.81 69 PRO A N 1
ATOM 549 C CA . PRO A 1 69 ? -6.404 2.115 13.854 1.00 93.81 69 PRO A CA 1
ATOM 550 C C . PRO A 1 69 ? -5.061 1.536 14.340 1.00 93.81 69 PRO A C 1
ATOM 552 O O . PRO A 1 69 ? -4.989 1.047 15.468 1.00 93.81 69 PRO A O 1
ATOM 555 N N . TYR A 1 70 ? -4.020 1.546 13.499 1.00 91.25 70 TYR A N 1
ATOM 556 C CA . TYR A 1 70 ? -2.726 0.888 13.709 1.00 91.25 70 TYR A CA 1
ATOM 557 C C . TYR A 1 70 ? -1.551 1.847 13.409 1.00 91.25 70 TYR A C 1
ATOM 559 O O . TYR A 1 70 ? -0.885 1.725 12.370 1.00 91.25 70 TYR A O 1
ATOM 567 N N . PRO A 1 71 ? -1.258 2.811 14.300 1.00 89.19 71 PRO A N 1
ATOM 568 C CA . PRO A 1 71 ? -0.254 3.853 14.060 1.00 89.19 71 PRO A CA 1
ATOM 569 C C . PRO A 1 71 ? 1.148 3.307 13.752 1.00 89.19 71 PRO A C 1
ATOM 571 O O . PRO A 1 71 ? 1.852 3.838 12.893 1.00 89.19 71 PRO A O 1
ATOM 574 N N . GLU A 1 72 ? 1.541 2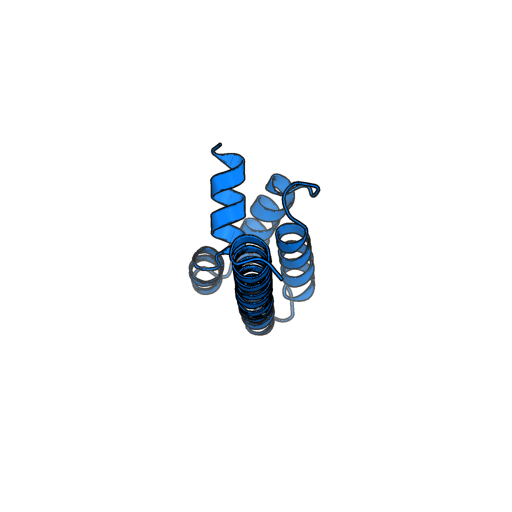.208 14.397 1.00 89.94 72 GLU A N 1
ATOM 575 C CA . GLU A 1 72 ? 2.844 1.568 14.196 1.00 89.94 72 GLU A CA 1
ATOM 576 C C . GLU A 1 72 ? 2.963 0.940 12.800 1.00 89.94 72 GLU A C 1
ATOM 578 O O . GLU A 1 72 ? 4.047 0.907 12.210 1.00 89.94 72 GLU A O 1
ATOM 583 N N . LEU A 1 73 ? 1.845 0.458 12.245 1.00 90.25 73 LEU A N 1
ATOM 584 C CA . LEU A 1 73 ? 1.799 -0.042 10.872 1.00 90.25 73 LEU A CA 1
ATOM 585 C C . LEU A 1 73 ? 1.834 1.114 9.876 1.00 90.25 73 LEU A C 1
ATOM 587 O O . LEU A 1 73 ? 2.551 1.013 8.886 1.00 90.25 73 LEU A O 1
ATOM 591 N N . SER A 1 74 ? 1.141 2.221 10.153 1.00 89.12 74 SER A N 1
ATOM 592 C CA . SER A 1 74 ? 1.195 3.423 9.309 1.00 89.12 74 SER A CA 1
ATOM 593 C C . SER A 1 74 ? 2.632 3.921 9.127 1.00 89.12 74 SER A C 1
ATOM 595 O O . SER A 1 74 ? 3.081 4.105 7.996 1.00 89.12 74 SER A O 1
ATOM 597 N N . GLU A 1 75 ? 3.400 4.050 10.216 1.00 88.12 75 GLU A N 1
ATOM 598 C CA . GLU A 1 75 ? 4.811 4.458 10.140 1.00 88.12 75 GLU A CA 1
ATOM 599 C C . GLU A 1 75 ? 5.661 3.449 9.354 1.00 88.12 75 GLU A C 1
ATOM 601 O O . GLU A 1 75 ? 6.540 3.823 8.575 1.00 88.12 75 GLU A O 1
ATOM 606 N N . ARG A 1 76 ? 5.396 2.152 9.527 1.00 89.75 76 ARG A N 1
ATOM 607 C CA . ARG A 1 76 ? 6.123 1.102 8.815 1.00 89.75 76 ARG A CA 1
ATOM 608 C C . ARG A 1 76 ? 5.840 1.113 7.314 1.00 89.75 76 ARG A C 1
ATOM 610 O O . ARG A 1 76 ? 6.779 0.967 6.535 1.00 89.75 76 ARG A O 1
ATOM 617 N N . PHE A 1 77 ? 4.581 1.279 6.918 1.00 91.69 77 PHE A N 1
ATOM 618 C CA . PHE A 1 77 ? 4.176 1.345 5.514 1.00 91.69 77 PHE A CA 1
ATOM 619 C C . PHE A 1 77 ? 4.672 2.626 4.842 1.00 91.69 77 PHE A C 1
ATOM 621 O O . PHE A 1 77 ? 5.091 2.571 3.693 1.00 91.69 77 PHE A O 1
ATOM 628 N N . PHE A 1 78 ? 4.740 3.743 5.571 1.00 88.00 78 PHE A N 1
ATOM 629 C CA . PHE A 1 78 ? 5.330 4.989 5.071 1.00 88.00 78 PHE A CA 1
ATOM 630 C C . PHE A 1 78 ? 6.814 4.851 4.690 1.00 88.00 78 PHE A C 1
ATOM 632 O O . PHE A 1 78 ? 7.305 5.570 3.831 1.00 88.00 78 PHE A O 1
ATOM 639 N N . ARG A 1 79 ? 7.546 3.908 5.299 1.00 88.88 79 ARG A N 1
ATOM 640 C CA . ARG A 1 79 ? 8.954 3.630 4.961 1.00 88.88 79 ARG A CA 1
ATOM 641 C C . ARG A 1 79 ? 9.125 2.695 3.758 1.00 88.88 79 ARG A C 1
ATOM 643 O O . ARG A 1 79 ? 10.261 2.378 3.404 1.00 88.88 79 ARG A O 1
ATOM 650 N N . LEU A 1 80 ? 8.038 2.195 3.167 1.00 90.06 80 LEU A N 1
ATOM 651 C CA . LEU A 1 80 ? 8.114 1.381 1.958 1.00 90.06 80 LEU A CA 1
ATOM 652 C C . LEU A 1 80 ? 8.347 2.286 0.750 1.00 90.06 80 LEU A C 1
ATOM 654 O O . LEU A 1 80 ? 7.600 3.235 0.533 1.00 90.06 80 LEU A O 1
ATOM 658 N N . ARG A 1 81 ? 9.338 1.934 -0.071 1.00 87.56 81 ARG A N 1
ATOM 659 C CA . ARG A 1 81 ? 9.671 2.674 -1.292 1.00 87.56 81 ARG A CA 1
ATOM 660 C C . ARG A 1 81 ? 8.471 2.824 -2.234 1.00 87.56 81 ARG A C 1
ATOM 662 O O . ARG A 1 81 ? 8.218 3.927 -2.677 1.00 87.56 81 ARG A O 1
ATOM 669 N N . VAL A 1 82 ? 7.662 1.779 -2.413 1.00 88.06 82 VAL A N 1
ATOM 670 C CA . VAL A 1 82 ? 6.461 1.833 -3.268 1.00 88.06 82 VAL A CA 1
ATOM 671 C C . VAL A 1 82 ? 5.448 2.887 -2.809 1.00 88.06 82 VAL A C 1
ATOM 673 O O . VAL A 1 82 ? 4.748 3.481 -3.623 1.00 88.06 82 VAL A O 1
ATOM 676 N N . VAL A 1 83 ? 5.365 3.133 -1.499 1.00 89.12 83 VAL A N 1
ATOM 677 C CA . VAL A 1 83 ? 4.487 4.160 -0.930 1.00 89.12 83 VAL A CA 1
ATOM 678 C C . VAL A 1 83 ? 5.109 5.543 -1.112 1.00 89.12 83 VAL A C 1
ATOM 680 O O . VAL A 1 83 ? 4.398 6.479 -1.464 1.00 89.12 83 VAL A O 1
ATOM 683 N N . ASP A 1 84 ? 6.422 5.666 -0.917 1.00 89.44 84 ASP A N 1
ATOM 684 C CA . ASP A 1 84 ? 7.167 6.909 -1.148 1.00 89.44 84 ASP A CA 1
ATOM 685 C C . ASP A 1 84 ? 7.098 7.342 -2.624 1.00 89.44 84 ASP A C 1
ATOM 687 O O . ASP A 1 84 ? 6.684 8.460 -2.917 1.00 89.44 84 ASP A O 1
ATOM 691 N N . ASP A 1 85 ? 7.360 6.421 -3.556 1.00 87.19 85 ASP A N 1
ATOM 692 C CA . ASP A 1 85 ? 7.275 6.631 -5.005 1.00 87.19 85 ASP A CA 1
ATOM 693 C C . ASP A 1 85 ? 5.847 7.028 -5.431 1.00 87.19 85 ASP A C 1
ATOM 695 O O . ASP A 1 85 ? 5.663 7.935 -6.245 1.00 87.19 85 ASP A O 1
ATOM 699 N N . ALA A 1 86 ? 4.819 6.400 -4.850 1.00 86.44 86 ALA A N 1
ATOM 700 C CA . ALA A 1 86 ? 3.420 6.758 -5.087 1.00 86.44 86 ALA A CA 1
ATOM 701 C C . ALA A 1 86 ? 3.077 8.171 -4.577 1.00 86.44 86 ALA A C 1
ATOM 703 O O . ALA A 1 86 ? 2.346 8.914 -5.234 1.00 86.44 86 ALA A O 1
ATOM 704 N N . VAL A 1 87 ? 3.609 8.566 -3.418 1.00 87.31 87 VAL A N 1
ATOM 705 C CA . VAL A 1 87 ? 3.421 9.911 -2.852 1.00 87.31 87 VAL A CA 1
ATOM 706 C C . VAL A 1 87 ? 4.178 10.968 -3.662 1.00 87.31 87 VAL A C 1
ATOM 708 O O . VAL A 1 87 ? 3.635 12.047 -3.900 1.00 87.31 87 VAL A O 1
ATOM 711 N N . GLU A 1 88 ? 5.410 10.683 -4.084 1.00 86.81 88 GLU A N 1
ATOM 712 C CA . GLU A 1 88 ? 6.203 11.534 -4.981 1.00 86.81 88 GLU A CA 1
ATOM 713 C C . GLU A 1 88 ? 5.485 11.729 -6.323 1.00 86.81 88 GLU A C 1
ATOM 715 O O . GLU A 1 88 ? 5.362 12.861 -6.791 1.00 86.81 88 GLU A O 1
ATOM 720 N N . PHE A 1 89 ? 4.921 10.660 -6.897 1.00 84.88 89 PHE A N 1
ATOM 721 C CA . PHE A 1 89 ? 4.150 10.718 -8.141 1.00 84.88 89 PHE A CA 1
ATOM 722 C C . PHE A 1 89 ? 2.963 11.688 -8.059 1.00 84.88 89 PHE A C 1
ATOM 724 O O . P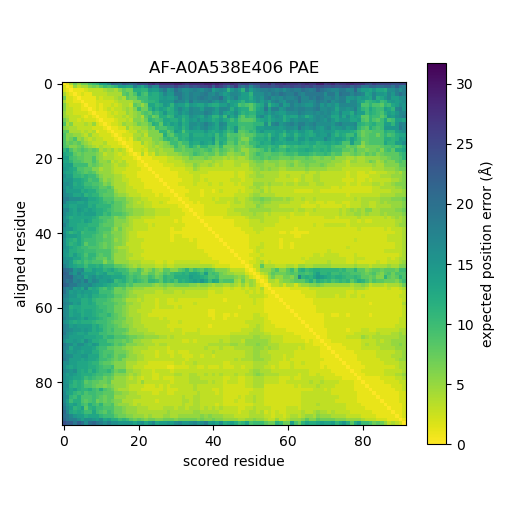HE A 1 89 ? 2.753 12.462 -8.986 1.00 84.88 89 PHE A O 1
ATOM 731 N N . LEU A 1 90 ? 2.220 11.701 -6.946 1.00 83.12 90 LEU A N 1
ATOM 732 C CA . LEU A 1 90 ? 1.087 12.621 -6.756 1.00 83.12 90 LEU A CA 1
ATOM 733 C C . LEU A 1 90 ? 1.498 14.079 -6.498 1.00 83.12 90 LEU A C 1
ATOM 735 O O . LEU A 1 90 ? 0.658 14.975 -6.587 1.00 83.12 90 LEU A O 1
ATOM 739 N N . LYS A 1 91 ? 2.756 14.325 -6.120 1.00 82.12 91 LYS A N 1
ATOM 740 C CA . LYS A 1 91 ? 3.298 15.675 -5.897 1.00 82.12 91 LYS A CA 1
ATOM 741 C C . LYS A 1 91 ? 3.936 16.278 -7.151 1.00 82.12 91 LYS A C 1
ATOM 743 O O . LYS A 1 91 ? 4.164 17.490 -7.162 1.00 82.12 91 LYS A O 1
ATOM 748 N N . SER A 1 92 ? 4.275 15.445 -8.137 1.00 70.19 92 SER A N 1
ATOM 749 C CA . SER A 1 92 ? 4.841 15.857 -9.426 1.00 70.19 92 SER A CA 1
ATOM 750 C C . SER A 1 92 ? 3.798 16.482 -10.347 1.00 70.19 92 SER A C 1
ATOM 752 O O . SER A 1 92 ? 4.258 17.221 -11.249 1.00 70.19 92 SER A O 1
#

Radius of gyration: 15.6 Å; Cα contacts (8 Å, |Δi|>4): 57; chains: 1; bounding box: 39×26×42 Å

Solvent-accessible surface area (backbone atoms only — not comparable to full-atom values): 5230 Å² total; per-residue (Å²): 137,54,72,69,57,56,48,52,50,51,51,53,52,48,54,53,48,56,52,50,52,49,55,51,53,54,51,55,57,36,69,74,40,60,79,92,51,22,67,60,50,42,52,34,51,51,45,45,71,66,32,88,90,40,70,50,67,63,33,52,56,49,46,52,63,72,27,62,91,35,62,73,55,42,59,54,50,59,70,33,63,61,49,43,55,51,52,50,60,77,72,106

pLDDT: mean 84.85, std 9.46, range [60.25, 95.31]

Mean predicted aligned error: 6.18 Å